Protein AF-A0A2W5QGF3-F1 (afdb_monomer_lite)

Radius of gyration: 24.93 Å; chains: 1; bounding box: 56×31×71 Å

Structure (mmCIF, N/CA/C/O backbone):
data_AF-A0A2W5QGF3-F1
#
_entry.id   AF-A0A2W5QGF3-F1
#
loop_
_atom_site.group_PDB
_atom_site.id
_atom_site.type_symbol
_atom_site.label_atom_id
_atom_site.label_alt_id
_atom_site.label_comp_id
_atom_site.label_asym_id
_atom_site.label_entity_id
_atom_site.label_seq_id
_atom_site.pdbx_PDB_ins_code
_atom_site.Cartn_x
_atom_site.Cartn_y
_atom_site.Cartn_z
_atom_site.occupancy
_atom_site.B_iso_or_equiv
_atom_site.auth_seq_id
_atom_site.auth_comp_id
_atom_site.auth_asym_id
_atom_site.auth_atom_id
_atom_site.pdbx_PDB_model_num
ATOM 1 N N . MET A 1 1 ? -20.749 2.859 4.542 1.00 49.81 1 MET A N 1
ATOM 2 C CA . MET A 1 1 ? -19.876 2.803 3.345 1.00 49.81 1 MET A CA 1
ATOM 3 C C . MET A 1 1 ? -20.102 1.475 2.641 1.00 49.81 1 MET A C 1
ATOM 5 O O . MET A 1 1 ? -20.161 0.468 3.343 1.00 49.81 1 MET A O 1
ATOM 9 N N . PRO A 1 2 ? -20.313 1.439 1.315 1.00 45.94 2 PRO A N 1
ATOM 10 C CA . PRO A 1 2 ? -20.684 0.204 0.634 1.00 45.94 2 PRO A CA 1
ATOM 11 C C . PRO A 1 2 ? -19.547 -0.813 0.780 1.00 45.94 2 PRO A C 1
ATOM 13 O O . PRO A 1 2 ? -18.404 -0.553 0.406 1.00 45.94 2 PRO A O 1
ATOM 16 N N . ARG A 1 3 ? -19.872 -1.977 1.354 1.00 59.06 3 ARG A N 1
ATOM 17 C CA . ARG A 1 3 ? -18.935 -3.071 1.671 1.00 59.06 3 ARG A CA 1
ATOM 18 C C . ARG A 1 3 ? -18.173 -3.604 0.441 1.00 59.06 3 ARG A C 1
ATOM 20 O O . ARG A 1 3 ? -17.190 -4.316 0.606 1.00 59.06 3 ARG A O 1
ATOM 27 N N . PHE A 1 4 ? -18.596 -3.222 -0.767 1.00 56.56 4 PHE A N 1
ATOM 28 C CA . PHE A 1 4 ? -18.073 -3.675 -2.057 1.00 56.56 4 PHE A CA 1
ATOM 29 C C . PHE A 1 4 ? -16.985 -2.786 -2.676 1.00 56.56 4 PHE A C 1
ATOM 31 O O . PHE A 1 4 ? -16.292 -3.253 -3.572 1.00 56.56 4 PHE A O 1
ATOM 38 N N . LEU A 1 5 ? -16.774 -1.547 -2.208 1.00 62.00 5 LEU A N 1
ATOM 39 C CA . LEU A 1 5 ? -15.698 -0.686 -2.737 1.00 62.00 5 LEU A CA 1
ATOM 40 C C . LEU A 1 5 ? -14.293 -1.307 -2.586 1.00 62.00 5 LEU A C 1
ATOM 42 O O . LEU A 1 5 ? -13.521 -1.271 -3.544 1.00 62.00 5 LEU A O 1
ATOM 46 N N . PRO A 1 6 ? -13.938 -1.915 -1.437 1.00 71.56 6 PRO A N 1
ATOM 47 C CA . PRO A 1 6 ? -12.595 -2.448 -1.261 1.00 71.56 6 PRO A CA 1
ATOM 48 C C . PRO A 1 6 ? -12.196 -3.630 -2.156 1.00 71.56 6 PRO A C 1
ATOM 50 O O . PRO A 1 6 ? -11.083 -3.596 -2.679 1.00 71.56 6 PRO A O 1
ATOM 53 N N . PRO A 1 7 ? -13.018 -4.687 -2.332 1.00 76.38 7 PRO A N 1
ATOM 54 C CA . PRO A 1 7 ? -12.642 -5.795 -3.207 1.00 76.38 7 PRO A CA 1
ATOM 55 C C . PRO A 1 7 ? -12.576 -5.367 -4.674 1.00 76.38 7 PRO A C 1
ATOM 57 O O . PRO A 1 7 ? -11.738 -5.872 -5.410 1.00 76.38 7 PRO A O 1
ATOM 60 N N . LEU A 1 8 ? -13.405 -4.407 -5.091 1.00 78.81 8 LEU A N 1
ATOM 61 C CA . LEU A 1 8 ? -13.427 -3.917 -6.468 1.00 78.81 8 LEU A CA 1
ATOM 62 C C . LEU A 1 8 ? -12.154 -3.127 -6.803 1.00 78.81 8 LEU A C 1
ATOM 64 O O . LEU A 1 8 ? -11.549 -3.358 -7.845 1.00 78.81 8 LEU A O 1
ATOM 68 N N . ALA A 1 9 ? -11.687 -2.279 -5.879 1.00 77.81 9 ALA A N 1
ATOM 69 C CA . ALA A 1 9 ? -10.395 -1.602 -6.001 1.00 77.81 9 ALA A CA 1
ATOM 70 C C . ALA A 1 9 ? -9.215 -2.593 -6.015 1.00 77.81 9 ALA A C 1
ATOM 72 O O . ALA A 1 9 ? -8.263 -2.407 -6.772 1.00 77.81 9 ALA A O 1
ATOM 73 N N . PHE A 1 10 ? -9.293 -3.667 -5.219 1.00 81.19 10 PHE A N 1
ATOM 74 C CA . PHE A 1 10 ? -8.274 -4.718 -5.215 1.00 81.19 10 PHE A CA 1
ATOM 75 C C . PHE A 1 10 ? -8.214 -5.483 -6.547 1.00 81.19 10 PHE A C 1
ATOM 77 O O . PHE A 1 10 ? -7.145 -5.669 -7.123 1.00 81.19 10 PHE A O 1
ATOM 84 N N . LEU A 1 11 ? -9.373 -5.890 -7.069 1.00 84.25 11 LEU A N 1
ATOM 85 C CA . LEU A 1 11 ? -9.471 -6.578 -8.357 1.00 84.25 11 LEU A CA 1
ATOM 86 C C . LEU A 1 11 ? -9.001 -5.693 -9.512 1.00 84.25 11 LEU A C 1
ATOM 88 O O . LEU A 1 11 ? -8.299 -6.179 -10.393 1.00 84.25 11 LEU A O 1
ATOM 92 N N . ALA A 1 12 ? -9.336 -4.400 -9.488 1.00 83.31 12 ALA A N 1
ATOM 93 C CA . ALA A 1 12 ? -8.858 -3.447 -10.482 1.00 83.31 12 ALA A CA 1
ATOM 94 C C . ALA A 1 12 ? -7.323 -3.345 -10.475 1.00 83.31 12 ALA A C 1
ATOM 96 O O . ALA A 1 12 ? -6.702 -3.442 -11.531 1.00 83.31 12 ALA A O 1
ATOM 97 N N . GLY A 1 13 ? -6.699 -3.225 -9.297 1.00 79.44 13 GLY A N 1
ATOM 98 C CA . GLY A 1 13 ? -5.237 -3.199 -9.192 1.00 79.44 13 GLY A CA 1
ATOM 99 C C . GLY A 1 13 ? -4.583 -4.500 -9.665 1.00 79.44 13 GLY A C 1
ATOM 100 O O . GLY A 1 13 ? -3.603 -4.466 -10.406 1.00 79.44 13 GLY A O 1
ATOM 101 N N . LEU A 1 14 ? -5.163 -5.652 -9.319 1.00 85.25 14 LEU A N 1
ATOM 102 C CA . LEU A 1 14 ? -4.660 -6.957 -9.752 1.00 85.25 14 LEU A CA 1
ATOM 103 C C . LEU A 1 14 ? -4.799 -7.161 -11.269 1.00 85.25 14 LEU A C 1
ATOM 105 O O . LEU A 1 14 ? -3.888 -7.698 -11.896 1.00 85.25 14 LEU A O 1
ATOM 109 N N . ALA A 1 15 ? -5.890 -6.678 -11.870 1.00 83.62 15 ALA A N 1
ATOM 110 C CA . ALA A 1 15 ? -6.090 -6.692 -13.317 1.00 83.62 15 ALA A CA 1
ATOM 111 C C . ALA A 1 15 ? -5.037 -5.846 -14.048 1.00 83.62 15 ALA A C 1
ATOM 113 O O . ALA A 1 15 ? -4.493 -6.293 -15.056 1.00 83.62 15 ALA A O 1
ATOM 114 N N . VAL A 1 16 ? -4.695 -4.667 -13.516 1.00 81.81 16 VAL A N 1
ATOM 115 C CA . VAL A 1 16 ? -3.623 -3.821 -14.068 1.00 81.81 16 VAL A CA 1
ATOM 116 C C . VAL A 1 16 ? -2.273 -4.535 -13.997 1.00 81.81 16 VAL A C 1
ATOM 118 O O . VAL A 1 16 ? -1.566 -4.594 -14.999 1.00 81.81 16 VAL A O 1
ATOM 121 N N . ILE A 1 17 ? -1.924 -5.129 -12.851 1.00 84.12 17 ILE A N 1
ATOM 122 C CA . ILE A 1 17 ? -0.662 -5.872 -12.691 1.00 84.12 17 ILE A CA 1
ATOM 123 C C . ILE A 1 17 ? -0.603 -7.069 -13.651 1.00 84.12 17 ILE A C 1
ATOM 125 O O . ILE A 1 17 ? 0.428 -7.295 -14.283 1.00 84.12 17 ILE A O 1
A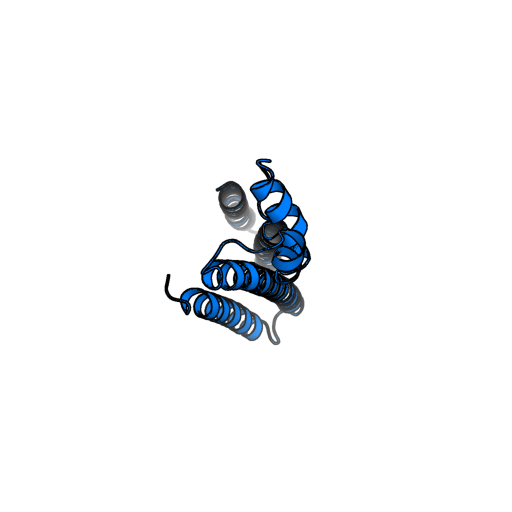TOM 129 N N . ALA A 1 18 ? -1.702 -7.813 -13.801 1.00 83.56 18 ALA A N 1
ATOM 130 C CA . ALA A 1 18 ? -1.781 -8.951 -14.714 1.00 83.56 18 ALA A CA 1
ATOM 131 C C . ALA A 1 18 ? -1.653 -8.525 -16.184 1.00 83.56 18 ALA A C 1
ATOM 133 O O . ALA A 1 18 ? -0.920 -9.160 -16.940 1.00 83.56 18 ALA A O 1
ATOM 134 N N . TRP A 1 19 ? -2.313 -7.431 -16.578 1.00 84.88 19 TRP A N 1
ATOM 135 C CA . TRP A 1 19 ? -2.214 -6.863 -17.924 1.00 84.88 19 TRP A CA 1
ATOM 136 C C . TRP A 1 19 ? -0.784 -6.426 -18.252 1.00 84.88 19 TRP A C 1
ATOM 138 O O . TRP A 1 19 ? -0.240 -6.785 -19.295 1.00 84.88 19 TRP A O 1
ATOM 148 N N . VAL A 1 20 ? -0.149 -5.693 -17.333 1.00 78.50 20 VAL A N 1
ATOM 149 C CA . VAL A 1 20 ? 1.246 -5.254 -17.472 1.00 78.50 20 VAL A CA 1
ATOM 150 C C . VAL A 1 20 ? 2.186 -6.458 -17.542 1.00 78.50 20 VAL A C 1
ATOM 152 O O . VAL A 1 20 ? 3.045 -6.511 -18.418 1.00 78.50 20 VAL A O 1
ATOM 155 N N . G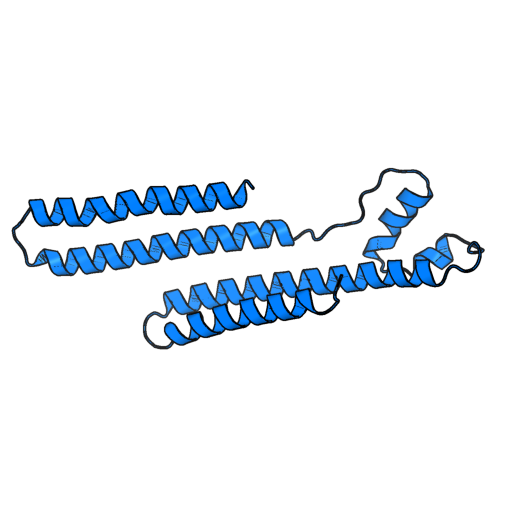LY A 1 21 ? 1.990 -7.455 -16.675 1.00 79.56 21 GLY A N 1
ATOM 156 C CA . GLY A 1 21 ? 2.756 -8.700 -16.697 1.00 79.56 21 GLY A CA 1
ATOM 157 C C . GLY A 1 21 ? 2.646 -9.419 -18.040 1.00 79.56 21 GLY A C 1
ATOM 158 O O . GLY A 1 21 ? 3.672 -9.768 -18.617 1.00 79.56 21 GLY A O 1
ATOM 159 N N . ALA A 1 22 ? 1.427 -9.561 -18.573 1.00 79.50 22 ALA A N 1
ATOM 160 C CA . ALA A 1 22 ? 1.170 -10.175 -19.875 1.00 79.50 22 ALA A CA 1
ATOM 161 C C . ALA A 1 22 ? 1.901 -9.466 -21.026 1.00 79.50 22 ALA A C 1
ATOM 163 O O . ALA A 1 22 ? 2.422 -10.137 -21.913 1.00 79.50 22 ALA A O 1
ATOM 164 N N . GLY A 1 23 ? 2.016 -8.135 -20.975 1.00 77.19 23 GLY A N 1
ATOM 165 C CA . GLY A 1 23 ? 2.783 -7.355 -21.952 1.00 77.19 23 GLY A CA 1
ATOM 166 C C . GLY A 1 23 ? 4.294 -7.632 -21.945 1.00 77.19 23 GLY A C 1
ATOM 167 O O . GLY A 1 23 ? 4.962 -7.412 -22.955 1.00 77.19 23 GLY A O 1
ATOM 168 N N . TYR A 1 24 ? 4.842 -8.145 -20.839 1.00 78.12 24 TYR A N 1
ATOM 169 C CA . TYR A 1 24 ? 6.267 -8.471 -20.707 1.00 78.12 24 TYR A CA 1
ATOM 170 C C . TYR A 1 24 ? 6.600 -9.953 -20.918 1.00 78.12 24 TYR A C 1
ATOM 172 O O . TYR A 1 24 ? 7.785 -10.309 -20.929 1.00 78.12 24 TYR A O 1
ATOM 180 N N . LEU A 1 25 ? 5.602 -10.828 -21.099 1.00 75.62 25 LEU A N 1
ATOM 181 C CA . LEU A 1 25 ? 5.854 -12.237 -21.403 1.00 75.62 25 LEU A CA 1
ATOM 182 C C . LEU A 1 25 ? 6.580 -12.357 -22.754 1.00 75.62 25 LEU A C 1
ATOM 184 O O . LEU A 1 25 ? 6.013 -12.098 -23.809 1.00 75.62 25 LEU A O 1
ATOM 188 N N . GLY A 1 26 ? 7.850 -12.768 -22.710 1.00 68.75 26 GLY A N 1
ATOM 189 C CA . GLY A 1 26 ? 8.662 -13.061 -23.897 1.00 68.75 26 GLY A CA 1
ATOM 190 C C . GLY A 1 26 ? 9.518 -11.909 -24.436 1.00 68.75 26 GLY A C 1
ATOM 191 O O . GLY A 1 26 ? 10.310 -12.148 -25.341 1.00 68.75 26 GLY A O 1
ATOM 192 N N . SER A 1 27 ? 9.422 -10.694 -23.881 1.00 72.75 27 SER A N 1
ATOM 193 C CA . SER A 1 27 ? 10.217 -9.533 -24.323 1.00 72.75 27 SER A CA 1
ATOM 194 C C . SER A 1 27 ? 11.357 -9.189 -23.359 1.00 72.75 27 SER A C 1
ATOM 196 O O . SER A 1 27 ? 12.524 -9.161 -23.750 1.00 72.75 27 SER A O 1
ATOM 198 N N . HIS A 1 28 ? 11.042 -8.968 -22.078 1.00 73.62 28 HIS A N 1
ATOM 199 C CA . HIS A 1 28 ? 11.998 -8.472 -21.086 1.00 73.62 28 HIS A CA 1
ATOM 200 C C . HIS A 1 28 ? 11.846 -9.177 -19.728 1.00 73.62 28 HIS A C 1
ATOM 202 O O . HIS A 1 28 ? 11.066 -8.758 -18.872 1.00 73.62 28 HIS A O 1
ATOM 208 N N . LEU A 1 29 ? 12.668 -10.212 -19.498 1.00 81.56 29 LEU A N 1
ATOM 209 C CA . LEU A 1 29 ? 12.720 -10.991 -18.244 1.00 81.56 29 LEU A CA 1
ATOM 210 C C . LEU A 1 29 ? 12.853 -10.116 -16.985 1.00 81.56 29 LEU A C 1
ATOM 212 O O . LEU A 1 29 ? 12.215 -10.395 -15.973 1.00 81.56 29 LEU A O 1
ATOM 216 N N . LEU A 1 30 ? 13.640 -9.036 -17.050 1.00 76.25 30 LEU A N 1
ATOM 217 C CA . LEU A 1 30 ? 13.841 -8.125 -15.919 1.00 76.25 30 LEU A CA 1
ATOM 218 C C . LEU A 1 30 ? 12.560 -7.353 -15.568 1.00 7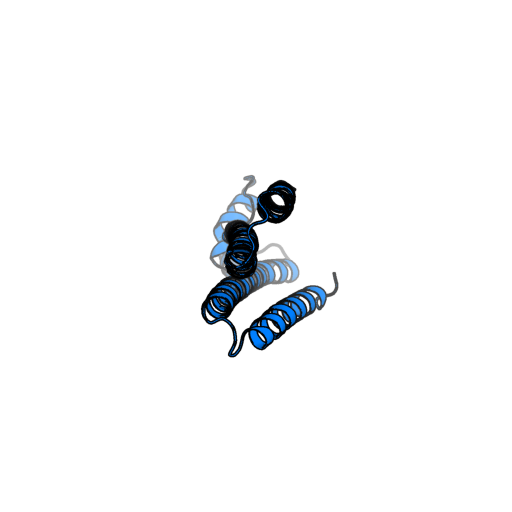6.25 30 LEU A C 1
ATOM 220 O O . LEU A 1 30 ? 12.202 -7.260 -14.395 1.00 76.25 30 LEU A O 1
ATOM 224 N N . ALA A 1 31 ? 11.835 -6.847 -16.570 1.00 75.44 31 ALA A N 1
ATOM 225 C CA . ALA A 1 31 ? 10.572 -6.139 -16.355 1.00 75.44 31 ALA A CA 1
ATOM 226 C C . ALA A 1 31 ? 9.502 -7.069 -15.760 1.00 75.44 31 ALA A C 1
ATOM 228 O O . ALA A 1 31 ? 8.760 -6.680 -14.853 1.00 75.44 31 ALA A O 1
ATOM 229 N N . LEU A 1 32 ? 9.479 -8.328 -16.205 1.00 80.75 32 LEU A N 1
ATOM 230 C CA . LEU A 1 32 ? 8.603 -9.357 -15.653 1.00 80.75 32 LEU A CA 1
ATOM 231 C C . LEU A 1 32 ? 8.951 -9.665 -14.186 1.00 80.75 32 LEU A C 1
ATOM 233 O O . LEU A 1 32 ? 8.052 -9.719 -13.348 1.00 80.75 32 LEU A O 1
ATOM 237 N N . ALA A 1 33 ? 10.240 -9.777 -13.845 1.00 82.81 33 ALA A N 1
ATOM 238 C CA . ALA A 1 33 ? 10.689 -9.977 -12.466 1.00 82.81 33 ALA A CA 1
ATOM 239 C C . ALA A 1 33 ? 10.265 -8.821 -11.541 1.00 82.81 33 ALA A C 1
ATOM 241 O O . ALA A 1 33 ? 9.703 -9.065 -10.474 1.00 82.81 33 ALA A O 1
ATOM 242 N N . VAL A 1 34 ? 10.455 -7.564 -11.962 1.00 79.94 34 VAL A N 1
ATOM 243 C CA . VAL A 1 34 ? 10.005 -6.386 -11.194 1.00 79.94 34 VAL A CA 1
ATOM 244 C C . VAL A 1 34 ? 8.483 -6.390 -11.021 1.00 79.94 34 VAL A C 1
ATOM 246 O O . VAL A 1 34 ? 7.989 -6.143 -9.923 1.00 79.94 34 VAL A O 1
ATOM 249 N N . THR A 1 35 ? 7.734 -6.741 -12.069 1.00 83.69 35 THR A N 1
ATOM 250 C CA . THR A 1 35 ? 6.266 -6.835 -12.011 1.00 83.69 35 THR A CA 1
ATOM 251 C C . THR A 1 35 ? 5.801 -7.906 -11.019 1.00 83.69 35 THR A C 1
ATOM 253 O O . THR A 1 35 ? 4.862 -7.670 -10.259 1.00 83.69 35 THR A O 1
ATOM 256 N N . LEU A 1 36 ? 6.483 -9.055 -10.951 1.00 86.12 36 LEU A N 1
ATOM 257 C CA . LEU A 1 36 ? 6.201 -10.097 -9.955 1.00 86.12 36 LEU A CA 1
ATOM 258 C C . LEU A 1 36 ? 6.487 -9.632 -8.523 1.00 86.12 36 LEU A C 1
ATOM 260 O O . LEU A 1 36 ? 5.714 -9.935 -7.616 1.00 86.12 36 LEU A O 1
ATOM 264 N N . VAL A 1 37 ? 7.560 -8.866 -8.315 1.00 86.19 37 VAL A N 1
ATOM 265 C CA . VAL A 1 37 ? 7.876 -8.279 -7.005 1.00 86.19 37 VAL A CA 1
ATOM 266 C C . VAL A 1 37 ? 6.783 -7.289 -6.583 1.00 86.19 37 VAL A C 1
ATOM 268 O O . VAL A 1 37 ? 6.283 -7.376 -5.461 1.00 86.19 37 VAL A O 1
ATOM 271 N N . ILE A 1 38 ? 6.343 -6.409 -7.492 1.00 83.38 38 ILE A N 1
ATOM 272 C CA . ILE A 1 38 ? 5.204 -5.500 -7.265 1.00 83.38 38 ILE A CA 1
ATOM 273 C C . ILE A 1 38 ? 3.948 -6.300 -6.891 1.00 83.38 38 ILE A C 1
ATOM 275 O O . ILE A 1 38 ? 3.287 -5.980 -5.902 1.00 83.38 38 ILE A O 1
ATOM 279 N N . ALA A 1 39 ? 3.642 -7.367 -7.638 1.00 86.56 39 ALA A N 1
ATOM 280 C CA . ALA A 1 39 ? 2.494 -8.233 -7.379 1.00 86.56 39 ALA A CA 1
ATOM 281 C C . ALA A 1 39 ? 2.551 -8.874 -5.982 1.00 86.56 39 ALA A C 1
ATOM 283 O O . ALA A 1 39 ? 1.550 -8.883 -5.264 1.00 86.56 39 ALA A O 1
ATOM 284 N N . ALA A 1 40 ? 3.722 -9.365 -5.568 1.00 87.56 40 ALA A N 1
ATOM 285 C CA . ALA A 1 40 ? 3.915 -9.974 -4.256 1.00 87.56 40 ALA A CA 1
ATOM 286 C C . ALA A 1 40 ? 3.660 -8.974 -3.114 1.00 87.56 40 ALA A C 1
ATOM 288 O O . ALA A 1 40 ? 2.909 -9.279 -2.184 1.00 87.56 40 ALA A O 1
ATOM 289 N N . PHE A 1 41 ? 4.217 -7.761 -3.203 1.00 86.44 41 PHE A N 1
ATOM 290 C CA . PHE A 1 41 ? 3.984 -6.711 -2.205 1.00 86.44 41 PHE A CA 1
ATOM 291 C C . PHE A 1 41 ? 2.531 -6.226 -2.189 1.00 86.44 41 PHE A C 1
ATOM 293 O O . PHE A 1 41 ? 1.973 -5.988 -1.116 1.00 86.44 41 PHE A O 1
ATOM 300 N N . TYR A 1 42 ? 1.888 -6.153 -3.356 1.00 83.62 42 TYR A N 1
ATOM 301 C CA . TYR A 1 42 ? 0.472 -5.815 -3.470 1.00 83.62 42 TYR A CA 1
ATOM 302 C C . TYR A 1 42 ? -0.426 -6.828 -2.743 1.00 83.62 42 TYR A C 1
ATOM 304 O O . TYR A 1 42 ? -1.286 -6.449 -1.943 1.00 83.62 42 TYR A O 1
ATOM 312 N N . VAL A 1 43 ? -0.189 -8.128 -2.957 1.00 86.00 43 VAL A N 1
ATOM 313 C CA . VAL A 1 43 ? -0.913 -9.204 -2.260 1.00 86.00 43 VAL A CA 1
ATOM 314 C C . VAL A 1 43 ? -0.625 -9.177 -0.758 1.00 86.00 43 VAL A C 1
ATOM 316 O O . VAL A 1 43 ? -1.547 -9.322 0.044 1.00 86.00 43 VAL A O 1
ATOM 319 N N . MET A 1 44 ? 0.625 -8.937 -0.356 1.00 85.75 44 MET A N 1
ATOM 320 C CA . MET A 1 44 ? 1.000 -8.841 1.057 1.00 85.75 44 MET A CA 1
ATOM 321 C C . MET A 1 44 ? 0.248 -7.710 1.778 1.00 85.75 44 MET A C 1
ATOM 323 O O . MET A 1 44 ? -0.284 -7.932 2.869 1.00 85.75 44 MET A O 1
ATOM 327 N N . GLY A 1 45 ? 0.113 -6.539 1.148 1.00 83.88 45 GLY A N 1
ATOM 328 C CA . GLY A 1 45 ? -0.680 -5.429 1.689 1.00 83.88 45 GLY A CA 1
ATOM 329 C C . GLY A 1 45 ? -2.172 -5.751 1.788 1.00 83.88 45 GLY A C 1
ATOM 330 O O . GLY A 1 45 ? -2.823 -5.426 2.783 1.00 83.88 45 GLY A O 1
ATOM 331 N N . ALA A 1 46 ? -2.721 -6.465 0.804 1.00 83.31 46 ALA A N 1
ATOM 332 C CA . ALA A 1 46 ? -4.114 -6.902 0.846 1.00 83.31 46 ALA A CA 1
ATOM 333 C C . ALA A 1 46 ? -4.385 -7.909 1.976 1.00 83.31 46 ALA A C 1
ATOM 335 O O . ALA A 1 46 ? -5.415 -7.814 2.650 1.00 83.31 46 ALA A O 1
ATOM 336 N N . LEU A 1 47 ? -3.456 -8.838 2.224 1.00 83.25 47 LEU A N 1
ATOM 337 C CA . LEU A 1 47 ? -3.543 -9.788 3.336 1.00 83.25 47 LEU A CA 1
ATOM 338 C C . LEU A 1 47 ? -3.489 -9.081 4.695 1.00 83.25 47 LEU A C 1
ATOM 340 O O . LEU A 1 47 ? -4.269 -9.419 5.588 1.00 83.25 47 LEU A O 1
ATOM 344 N N . GLU A 1 48 ? -2.618 -8.083 4.854 1.00 84.56 48 GLU A N 1
ATOM 345 C CA . GLU A 1 48 ? -2.566 -7.266 6.069 1.00 84.56 48 GLU A CA 1
ATOM 346 C C . GLU A 1 48 ? -3.900 -6.549 6.311 1.00 84.56 48 GLU A C 1
ATOM 348 O O . GLU A 1 48 ? -4.476 -6.646 7.399 1.00 84.56 48 GLU A O 1
ATOM 353 N N . LEU A 1 49 ? -4.437 -5.891 5.281 1.00 82.31 49 LEU A N 1
ATOM 354 C CA . LEU A 1 49 ? -5.708 -5.181 5.381 1.00 82.31 49 LEU A CA 1
ATOM 355 C C . LEU A 1 49 ? -6.869 -6.133 5.698 1.00 82.31 49 LEU A C 1
ATOM 357 O O . LEU A 1 49 ? -7.781 -5.776 6.449 1.00 82.31 49 LEU A O 1
ATOM 361 N N . HIS A 1 50 ? -6.837 -7.356 5.161 1.00 81.88 50 HIS A N 1
ATOM 362 C CA . HIS A 1 50 ? -7.824 -8.383 5.475 1.00 81.88 50 HIS A CA 1
ATOM 363 C C . HIS A 1 50 ? -7.756 -8.803 6.951 1.00 81.88 50 HIS A C 1
ATOM 365 O O . HIS A 1 50 ? -8.787 -8.812 7.625 1.00 81.88 50 HIS A O 1
ATOM 371 N N . ARG A 1 51 ? -6.553 -9.054 7.487 1.00 82.94 51 ARG A N 1
ATOM 372 C CA . ARG A 1 51 ? -6.344 -9.360 8.917 1.00 82.94 51 ARG A CA 1
ATOM 373 C C . ARG A 1 51 ? -6.798 -8.213 9.820 1.00 82.94 51 ARG A C 1
ATOM 375 O O . ARG A 1 51 ? -7.489 -8.443 10.811 1.00 82.94 51 ARG A O 1
ATOM 382 N N . PHE A 1 52 ? -6.481 -6.973 9.450 1.00 82.44 52 PHE A N 1
ATOM 383 C CA . PHE A 1 52 ? -6.915 -5.784 10.185 1.00 82.44 52 PHE A CA 1
ATOM 384 C C . PHE A 1 52 ? -8.447 -5.657 10.232 1.00 82.44 52 PHE A C 1
ATOM 386 O O . PHE A 1 52 ? -9.028 -5.354 11.280 1.00 82.44 52 PHE A O 1
ATOM 393 N N . ARG A 1 53 ? -9.128 -5.949 9.117 1.00 83.06 53 ARG A N 1
ATOM 394 C CA . ARG A 1 53 ? -10.597 -5.961 9.062 1.00 83.06 53 ARG A CA 1
ATOM 395 C C . ARG A 1 53 ? -11.209 -7.065 9.905 1.00 83.06 53 ARG A C 1
ATOM 397 O O . ARG A 1 53 ? -12.196 -6.794 10.577 1.00 83.06 53 ARG A O 1
ATOM 404 N N . GLN A 1 54 ? -10.637 -8.268 9.887 1.00 84.06 54 GLN A N 1
ATOM 405 C CA . GLN A 1 54 ? -11.097 -9.368 10.738 1.00 84.06 54 GLN A CA 1
ATOM 406 C C . GLN A 1 54 ? -11.006 -8.986 12.219 1.00 84.06 54 GLN A C 1
ATOM 408 O O . GLN A 1 54 ? -11.994 -9.107 12.938 1.00 84.06 54 GLN A O 1
ATOM 413 N N . ALA A 1 55 ? -9.871 -8.430 12.657 1.00 84.38 55 ALA A N 1
ATOM 414 C CA . ALA A 1 55 ? -9.719 -7.950 14.027 1.00 84.38 55 ALA A CA 1
ATOM 415 C C . ALA A 1 55 ? -10.773 -6.881 14.363 1.00 84.38 55 ALA A C 1
ATOM 417 O O . ALA A 1 55 ? -11.501 -7.013 15.345 1.00 84.38 55 ALA A O 1
ATOM 418 N N . THR A 1 56 ? -10.925 -5.863 13.514 1.00 84.88 56 THR A N 1
ATOM 419 C CA . THR A 1 56 ? -11.899 -4.780 13.737 1.00 84.88 56 THR A CA 1
ATOM 420 C C . THR A 1 56 ? -13.350 -5.281 13.737 1.00 84.88 56 THR A C 1
ATOM 422 O O . THR A 1 56 ? -14.180 -4.751 14.474 1.00 84.88 56 THR A O 1
ATOM 425 N N . ALA A 1 57 ? -13.662 -6.328 12.966 1.00 85.25 57 ALA A N 1
ATOM 426 C CA . ALA A 1 57 ? -14.980 -6.957 12.956 1.00 85.25 57 ALA A CA 1
ATOM 427 C C . ALA A 1 57 ? -15.317 -7.637 14.294 1.00 85.25 57 ALA A C 1
ATOM 429 O O . ALA A 1 57 ? -16.463 -7.565 14.726 1.00 85.25 57 ALA A O 1
ATOM 430 N N . THR A 1 58 ? -14.332 -8.227 14.988 1.00 86.12 58 THR A N 1
ATOM 431 C CA . THR A 1 58 ? -14.569 -8.778 16.340 1.00 86.12 58 THR A CA 1
ATOM 432 C C . THR A 1 58 ? -14.987 -7.687 17.321 1.00 86.12 58 THR A C 1
ATOM 434 O O . THR A 1 58 ? -15.919 -7.880 18.091 1.00 86.12 58 THR A O 1
ATOM 437 N N . LEU A 1 59 ? -14.372 -6.502 17.232 1.00 85.00 59 LEU A N 1
ATOM 438 C CA . LEU A 1 59 ? -14.733 -5.357 18.064 1.00 85.00 59 LEU A CA 1
ATOM 439 C C . LEU A 1 59 ? -16.117 -4.807 17.724 1.00 85.00 59 LEU A C 1
ATOM 441 O O . LEU A 1 59 ? -16.904 -4.553 18.631 1.00 85.00 59 LEU A O 1
ATOM 445 N N . SER A 1 60 ? -16.444 -4.642 16.440 1.00 86.12 60 SER A N 1
ATOM 446 C CA . SER A 1 60 ? -17.771 -4.151 16.055 1.00 86.12 60 SER A CA 1
ATOM 447 C C . SER A 1 60 ? -18.881 -5.122 16.458 1.00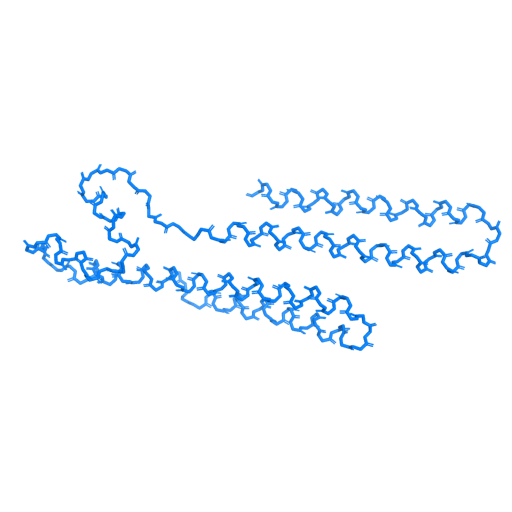 86.12 60 SER A C 1
ATOM 449 O O . SER A 1 60 ? -19.929 -4.678 16.918 1.00 86.12 60 SER A O 1
ATOM 451 N N . GLN A 1 61 ? -18.641 -6.430 16.345 1.00 86.81 61 GLN A N 1
ATOM 452 C CA . GLN A 1 61 ? -19.583 -7.460 16.770 1.00 86.81 61 GLN A CA 1
ATOM 453 C C . GLN A 1 61 ? -19.719 -7.515 18.298 1.00 86.81 61 GLN A C 1
ATOM 455 O O . GLN A 1 61 ? -20.838 -7.534 18.803 1.00 86.81 61 GLN A O 1
ATOM 460 N N . ALA A 1 62 ? -18.608 -7.477 19.039 1.00 85.38 62 ALA A N 1
ATOM 461 C CA . ALA A 1 62 ? -18.623 -7.470 20.501 1.00 85.38 62 ALA A CA 1
ATOM 462 C C . ALA A 1 62 ? -19.336 -6.236 21.072 1.00 85.38 62 ALA A C 1
ATOM 464 O O . ALA A 1 62 ? -20.037 -6.350 22.073 1.00 85.38 62 ALA A O 1
ATOM 465 N N . VAL A 1 63 ? -19.198 -5.073 20.424 1.00 86.00 63 VAL A N 1
ATOM 466 C CA . VAL A 1 63 ? -19.920 -3.848 20.800 1.00 86.00 63 VAL A CA 1
ATOM 467 C C . VAL A 1 63 ? -21.395 -3.912 20.402 1.00 86.00 63 VAL A C 1
ATOM 469 O O . VAL A 1 63 ? -22.245 -3.517 21.189 1.00 86.00 63 VAL A O 1
ATOM 472 N N . ALA A 1 64 ? -21.727 -4.436 19.220 1.00 85.81 64 ALA A N 1
ATOM 473 C CA . ALA A 1 64 ? -23.121 -4.566 18.784 1.00 85.81 64 ALA A CA 1
ATOM 474 C C . ALA A 1 64 ? -23.935 -5.542 19.654 1.00 85.81 64 ALA A C 1
ATOM 476 O O . ALA A 1 64 ? -25.139 -5.364 19.810 1.00 85.81 64 ALA A O 1
ATOM 477 N N . ASN A 1 65 ? -23.276 -6.549 20.232 1.00 84.06 65 ASN A N 1
ATOM 478 C CA . ASN A 1 65 ? -23.902 -7.544 21.102 1.00 84.06 65 ASN A CA 1
ATOM 479 C C . ASN A 1 65 ? -24.031 -7.090 22.570 1.00 84.06 65 ASN A C 1
ATOM 481 O O . ASN A 1 65 ? -24.633 -7.802 23.375 1.00 84.06 65 ASN A O 1
ATOM 485 N N . LEU A 1 66 ? -23.486 -5.925 22.941 1.00 82.69 66 LEU A N 1
ATOM 486 C CA . LEU A 1 66 ? -23.635 -5.360 24.284 1.00 82.69 66 LEU A CA 1
ATOM 487 C C . LEU A 1 66 ? -25.032 -4.740 24.448 1.00 82.69 66 LEU A C 1
ATOM 489 O O . LEU A 1 66 ? -25.230 -3.549 24.230 1.00 82.69 66 LEU A O 1
ATOM 493 N N . GLY A 1 67 ? -26.007 -5.561 24.844 1.00 71.25 67 GLY A N 1
ATOM 494 C CA . GLY A 1 67 ? -27.336 -5.092 25.265 1.00 71.25 67 GLY A CA 1
ATOM 495 C C . GLY A 1 67 ? -27.387 -4.613 26.723 1.00 71.25 67 GLY A C 1
ATOM 496 O O . GLY A 1 67 ? -28.213 -3.777 27.078 1.00 71.25 67 GLY A O 1
ATOM 497 N N . THR A 1 68 ? -26.483 -5.112 27.566 1.00 72.31 68 THR A N 1
ATOM 498 C CA . THR A 1 68 ? -26.336 -4.757 28.986 1.00 72.31 68 THR A CA 1
ATOM 499 C C . THR A 1 68 ? -24.854 -4.636 29.341 1.00 72.31 68 THR A C 1
ATOM 501 O O . THR A 1 68 ? -24.027 -5.257 28.666 1.00 72.31 68 THR A O 1
ATOM 504 N N . PRO A 1 69 ? -24.491 -3.874 30.394 1.00 72.81 69 PRO A N 1
ATOM 505 C CA . PRO A 1 69 ? -23.116 -3.816 30.876 1.00 72.81 69 PRO A CA 1
ATOM 506 C C . PRO A 1 69 ? -22.584 -5.233 31.138 1.00 72.81 69 PRO A C 1
ATOM 508 O O . PRO A 1 69 ? -23.284 -6.027 31.775 1.00 72.81 69 PRO A O 1
ATOM 511 N N . PRO A 1 70 ? -21.386 -5.581 30.641 1.00 77.38 70 PRO A N 1
ATOM 512 C CA . PRO A 1 70 ? -20.830 -6.904 30.863 1.00 77.38 70 PRO A CA 1
ATOM 513 C C . PRO A 1 70 ? -20.510 -7.075 32.351 1.00 77.38 70 PRO A C 1
ATOM 515 O O . PRO A 1 70 ? -20.008 -6.154 32.994 1.00 77.38 70 PRO A O 1
ATOM 518 N N . ALA A 1 71 ? -20.800 -8.261 32.894 1.00 78.06 71 ALA A N 1
ATOM 519 C CA . ALA A 1 71 ? -20.573 -8.571 34.307 1.00 78.06 71 ALA A CA 1
ATOM 520 C C . ALA A 1 71 ? -19.088 -8.481 34.696 1.00 78.06 71 ALA A C 1
ATOM 522 O O . ALA A 1 71 ? -18.760 -8.147 35.833 1.00 78.06 71 ALA A O 1
ATOM 523 N N . SER A 1 72 ? -18.189 -8.737 33.742 1.00 85.31 72 SER A N 1
ATOM 524 C CA . SER A 1 72 ? -16.759 -8.537 33.911 1.00 85.31 72 SER A CA 1
ATOM 525 C C . SER A 1 72 ? -16.132 -7.992 32.621 1.00 85.31 72 SER A C 1
ATOM 527 O O . SER A 1 72 ? -16.489 -8.368 31.501 1.00 85.31 72 SER A O 1
ATOM 529 N N . LEU A 1 73 ? -15.184 -7.069 32.784 1.00 84.12 73 LEU A N 1
ATOM 530 C CA . LEU A 1 73 ? -14.399 -6.533 31.676 1.00 84.12 73 LEU A CA 1
ATOM 531 C C . LEU A 1 73 ? -13.461 -7.586 31.043 1.00 84.12 73 LEU A C 1
ATOM 533 O O . LEU A 1 73 ? -13.381 -7.612 29.814 1.00 84.12 73 LEU A O 1
ATOM 537 N N . PRO A 1 74 ? -12.762 -8.450 31.813 1.00 86.69 74 PRO A N 1
ATOM 538 C CA . PRO A 1 74 ? -11.886 -9.475 31.245 1.00 86.69 74 PRO A CA 1
ATOM 539 C C . PRO A 1 74 ? -12.618 -10.454 30.323 1.00 86.69 74 PRO A C 1
ATOM 541 O O . PRO A 1 74 ? -12.154 -10.655 29.203 1.00 86.69 74 PRO A O 1
ATOM 544 N N . ASP A 1 75 ? -13.783 -10.970 30.727 1.00 87.50 75 ASP A N 1
ATOM 545 C CA . ASP A 1 75 ? -14.528 -11.959 29.930 1.00 87.50 75 ASP A CA 1
ATOM 546 C C . ASP A 1 75 ? -15.018 -11.346 28.613 1.00 87.50 75 ASP A C 1
ATOM 548 O O . ASP A 1 75 ? -14.985 -11.975 27.555 1.00 87.50 75 ASP A O 1
ATOM 552 N N . TRP A 1 76 ? -15.414 -10.069 28.643 1.00 88.69 76 TRP A N 1
ATOM 553 C CA . TRP A 1 76 ? -15.769 -9.355 27.421 1.00 88.69 76 TRP A CA 1
ATOM 554 C C . TRP A 1 76 ? -14.552 -9.140 26.507 1.00 88.69 76 TRP A C 1
ATOM 556 O O . TRP A 1 76 ? -14.655 -9.329 25.294 1.00 88.69 76 TRP A O 1
ATOM 566 N N . LEU A 1 77 ? -13.379 -8.809 27.060 1.00 87.38 77 LEU A N 1
ATOM 567 C CA . LEU A 1 77 ? -12.145 -8.655 26.279 1.00 87.38 77 LEU A CA 1
ATOM 568 C C . LEU A 1 77 ? -11.695 -9.968 25.619 1.00 87.38 77 LEU A C 1
ATOM 570 O O . LEU A 1 77 ? -11.065 -9.920 24.561 1.00 87.38 77 LEU A O 1
ATOM 574 N N . GLU A 1 78 ? -12.017 -11.133 26.182 1.00 88.38 78 GLU A N 1
ATOM 575 C CA . GLU A 1 78 ? -11.697 -12.425 25.560 1.00 88.38 78 GLU A CA 1
ATOM 576 C C . GLU A 1 78 ? -12.418 -12.644 24.225 1.00 88.38 78 GLU A C 1
ATOM 578 O O . GLU A 1 78 ? -11.849 -13.271 23.326 1.00 88.38 78 GLU A O 1
ATOM 583 N N . THR A 1 79 ? -13.603 -12.046 24.048 1.00 85.88 79 THR A N 1
ATOM 584 C CA . THR A 1 79 ? -14.361 -12.086 22.783 1.00 85.88 79 THR A CA 1
ATOM 585 C C . THR A 1 79 ? -13.685 -11.308 21.649 1.00 85.88 79 THR A C 1
ATOM 587 O O . THR A 1 79 ? -13.970 -11.534 20.472 1.00 85.88 79 THR A O 1
ATOM 590 N N . LEU A 1 80 ? -12.759 -10.405 21.986 1.00 86.06 80 LEU A N 1
ATOM 591 C CA . LEU A 1 80 ? -12.012 -9.608 21.022 1.00 86.06 80 LEU A CA 1
ATOM 592 C C . LEU A 1 80 ? -10.775 -10.350 20.521 1.00 86.06 80 LEU A C 1
ATOM 594 O O . LEU A 1 80 ? -10.126 -11.114 21.247 1.00 86.06 80 LEU A O 1
ATOM 598 N N . HIS A 1 81 ? -10.378 -10.029 19.289 1.00 85.50 81 HIS A N 1
ATOM 599 C CA . HIS A 1 81 ? -9.113 -10.490 18.732 1.00 85.50 81 HIS A CA 1
ATOM 600 C C . HIS A 1 81 ? -7.929 -10.109 19.656 1.00 85.50 81 HIS A C 1
ATOM 602 O O . HIS A 1 81 ? -7.868 -8.958 20.105 1.00 85.50 81 HIS A O 1
ATOM 608 N N . PRO A 1 82 ? -6.957 -11.013 19.914 1.00 84.88 82 PRO A N 1
ATOM 609 C CA . PRO A 1 82 ? -5.857 -10.785 20.859 1.00 84.88 82 PRO A CA 1
ATOM 610 C C . PRO A 1 82 ? -5.078 -9.483 20.642 1.00 84.88 82 PRO A C 1
ATOM 612 O O . PRO A 1 82 ? -4.673 -8.842 21.606 1.00 84.88 82 PRO A O 1
ATOM 615 N N . SER A 1 83 ? -4.924 -9.049 19.385 1.00 84.00 83 SER A N 1
ATOM 616 C CA . SER A 1 83 ? -4.237 -7.792 19.051 1.00 84.00 83 SER A CA 1
ATOM 617 C C . SER A 1 83 ? -4.961 -6.531 19.538 1.00 84.00 83 SER A C 1
ATOM 619 O O . SER A 1 83 ? -4.323 -5.496 19.703 1.00 84.00 83 SER A O 1
ATOM 621 N N . LEU A 1 84 ? -6.278 -6.592 19.765 1.00 83.19 84 LEU A N 1
ATOM 622 C CA . LEU A 1 84 ? -7.090 -5.447 20.184 1.00 83.19 84 LEU A CA 1
ATOM 623 C C . LEU A 1 84 ? -7.267 -5.362 21.700 1.00 83.19 84 LEU A C 1
ATOM 625 O O . LEU A 1 84 ? -7.486 -4.266 22.212 1.00 83.19 84 LEU A O 1
ATOM 629 N N . ARG A 1 85 ? -7.146 -6.482 22.426 1.00 86.81 85 ARG A N 1
ATOM 630 C CA . ARG A 1 85 ? -7.429 -6.543 23.872 1.00 86.81 85 ARG A CA 1
ATOM 631 C C . ARG A 1 85 ? -6.654 -5.497 24.685 1.00 86.81 85 ARG A C 1
ATOM 633 O O . ARG A 1 85 ? -7.300 -4.789 25.455 1.00 86.81 85 ARG A O 1
ATOM 640 N N . PRO A 1 86 ? -5.325 -5.318 24.507 1.00 85.94 86 PRO A N 1
ATOM 641 C CA . PRO A 1 86 ? -4.571 -4.344 25.295 1.00 85.94 86 PRO A CA 1
ATOM 642 C C . PRO A 1 86 ? -5.001 -2.903 25.000 1.00 85.94 86 PRO A C 1
ATOM 644 O O . PRO A 1 86 ? -5.240 -2.128 25.919 1.00 85.94 86 PRO A O 1
ATOM 647 N N . ALA A 1 87 ? -5.170 -2.549 23.722 1.00 85.25 87 ALA A N 1
ATOM 648 C CA . ALA A 1 87 ? -5.557 -1.197 23.319 1.00 85.25 87 ALA A CA 1
ATOM 649 C C . ALA A 1 87 ? -6.982 -0.836 23.769 1.00 85.25 87 ALA A C 1
ATOM 651 O O . ALA A 1 87 ? -7.235 0.294 24.190 1.00 85.25 87 ALA A O 1
ATOM 652 N N . VAL A 1 88 ? -7.912 -1.794 23.706 1.00 85.12 88 VAL A N 1
ATOM 653 C CA . VAL A 1 88 ? -9.298 -1.603 24.153 1.00 85.12 88 VAL A CA 1
ATOM 654 C C . VAL A 1 88 ? -9.368 -1.496 25.675 1.00 85.12 88 VAL A C 1
ATOM 656 O O . VAL A 1 88 ? -10.034 -0.594 26.179 1.00 85.12 88 VAL A O 1
ATOM 659 N N . ARG A 1 89 ? -8.628 -2.338 26.407 1.00 87.44 89 ARG A N 1
ATOM 660 C CA . ARG A 1 89 ? -8.522 -2.252 27.869 1.00 87.44 89 ARG A CA 1
ATOM 661 C C . ARG A 1 89 ? -8.037 -0.875 28.323 1.00 87.44 89 ARG A C 1
ATOM 663 O O . ARG A 1 89 ? -8.709 -0.240 29.125 1.00 87.44 89 ARG A O 1
ATOM 670 N N . LEU A 1 90 ? -6.932 -0.388 27.752 1.00 86.75 90 LEU A N 1
ATOM 671 C CA . LEU A 1 90 ? -6.370 0.923 28.094 1.00 86.75 90 LEU A CA 1
ATOM 672 C C . LEU A 1 90 ? -7.363 2.061 27.827 1.00 86.75 90 LEU A C 1
ATOM 674 O O . LEU A 1 90 ? -7.469 2.979 28.635 1.00 86.75 90 LEU A O 1
ATOM 678 N N . ARG A 1 91 ? -8.142 1.986 26.739 1.00 85.25 91 ARG A N 1
ATOM 679 C CA . ARG A 1 91 ? -9.199 2.972 26.465 1.00 85.25 91 ARG A CA 1
ATOM 680 C C . ARG A 1 91 ? -10.332 2.947 27.481 1.00 85.25 91 ARG A C 1
ATOM 682 O O . ARG A 1 91 ? -10.829 4.010 27.836 1.00 85.25 91 ARG A O 1
ATOM 689 N N . ILE A 1 92 ? -10.747 1.762 27.923 1.00 85.62 92 ILE A N 1
ATOM 690 C CA . ILE A 1 92 ? -11.807 1.612 28.930 1.00 85.62 92 ILE A CA 1
ATOM 691 C C . ILE A 1 92 ? -11.320 2.112 30.295 1.00 85.62 92 ILE A C 1
ATOM 693 O O . ILE A 1 92 ? -12.069 2.769 31.008 1.00 85.62 92 ILE A O 1
ATOM 697 N N . GLU A 1 93 ? -10.045 1.896 30.614 1.00 87.00 93 GLU A N 1
ATOM 698 C CA . GLU A 1 93 ? -9.377 2.418 31.815 1.00 87.00 93 GLU A CA 1
ATOM 699 C C . GLU A 1 93 ? -9.079 3.936 31.740 1.00 87.00 93 GLU A C 1
ATOM 701 O O . GLU A 1 93 ? -8.442 4.490 32.633 1.00 87.00 93 GLU A O 1
ATOM 706 N N . GLY A 1 94 ? -9.536 4.634 30.692 1.00 80.56 94 GLY A N 1
ATOM 707 C CA . GLY A 1 94 ? -9.397 6.087 30.544 1.00 80.56 94 GLY A CA 1
ATOM 708 C C . GLY A 1 94 ? -8.050 6.554 29.984 1.00 80.56 94 GLY A C 1
ATOM 709 O O . GLY A 1 94 ? -7.804 7.758 29.890 1.00 80.56 94 GLY A O 1
ATOM 710 N N . GLN A 1 95 ? -7.179 5.635 29.565 1.00 82.12 95 GLN A N 1
ATOM 711 C CA . GLN A 1 95 ? -5.913 5.978 28.926 1.00 82.12 95 GLN A CA 1
ATOM 712 C C . GLN A 1 95 ? -6.109 6.265 27.432 1.00 82.12 95 GLN A C 1
ATOM 714 O O . GLN A 1 95 ? -6.849 5.585 26.714 1.00 82.12 95 GLN A O 1
ATOM 719 N N . ARG A 1 96 ? -5.396 7.273 26.918 1.00 72.06 96 ARG A N 1
ATOM 720 C CA . ARG A 1 96 ? -5.383 7.598 25.485 1.00 72.06 96 ARG A CA 1
ATOM 721 C C . ARG A 1 96 ? -4.498 6.611 24.721 1.00 72.06 96 ARG A C 1
ATOM 723 O O . ARG A 1 96 ? -3.381 6.937 24.342 1.00 72.06 96 ARG A O 1
ATOM 730 N N . ALA A 1 97 ? -5.008 5.409 24.474 1.00 74.31 97 ALA A N 1
ATOM 731 C CA . ALA A 1 97 ? -4.373 4.448 23.576 1.00 74.31 97 ALA A CA 1
ATOM 732 C C . ALA A 1 97 ? -4.938 4.580 22.152 1.00 74.31 97 ALA A C 1
ATOM 734 O O . ALA A 1 97 ? -6.156 4.621 21.944 1.00 74.31 97 ALA A O 1
ATOM 735 N N . ALA A 1 98 ? -4.067 4.638 21.146 1.00 72.62 98 ALA A N 1
ATOM 736 C CA . ALA A 1 98 ? -4.486 4.444 19.762 1.00 72.62 98 ALA A CA 1
ATOM 737 C C . ALA A 1 98 ? -4.857 2.966 19.551 1.00 72.62 98 ALA A C 1
ATOM 739 O O . ALA A 1 98 ? -4.213 2.074 20.100 1.00 72.62 98 ALA A O 1
ATOM 740 N N . LEU A 1 99 ? -5.902 2.699 18.762 1.00 73.12 99 LEU A N 1
ATOM 741 C CA . LEU A 1 99 ? -6.117 1.342 18.258 1.00 73.12 99 LEU A CA 1
ATOM 742 C C . LEU A 1 99 ? -4.938 0.984 17.341 1.00 73.12 99 LEU A C 1
ATOM 744 O O . LEU A 1 99 ? -4.469 1.865 16.615 1.00 73.12 99 LEU A O 1
ATOM 748 N N . PRO A 1 100 ? -4.464 -0.270 17.352 1.00 73.94 100 PRO A N 1
ATOM 749 C CA . PRO A 1 100 ? -3.380 -0.684 16.473 1.00 73.94 100 PRO A CA 1
ATOM 750 C C . PRO A 1 100 ? -3.827 -0.506 15.021 1.00 73.94 100 PRO A C 1
ATOM 752 O O . PRO A 1 100 ? -4.795 -1.133 14.606 1.00 73.94 100 PRO A O 1
ATOM 755 N N . GLY A 1 101 ? -3.168 0.381 14.275 1.00 75.00 101 GLY A N 1
ATOM 756 C CA . GLY A 1 101 ? -3.391 0.552 12.839 1.00 75.00 101 GLY A CA 1
ATOM 757 C C . GLY A 1 101 ? -2.615 -0.482 12.010 1.00 75.00 101 GLY A C 1
ATOM 758 O O . GLY A 1 101 ? -1.783 -1.206 12.563 1.00 75.00 101 GLY A O 1
ATOM 759 N N . PRO A 1 102 ? -2.856 -0.556 10.689 1.00 75.50 102 PRO A N 1
ATOM 760 C CA . PRO A 1 102 ? -2.020 -1.337 9.778 1.00 75.50 102 PRO A CA 1
ATOM 761 C C . PRO A 1 102 ? -0.571 -0.835 9.846 1.00 75.50 102 PRO A C 1
ATOM 763 O O . PRO A 1 102 ? -0.303 0.327 9.539 1.00 75.50 102 PRO A O 1
ATOM 766 N N . ALA A 1 103 ? 0.353 -1.683 10.292 1.00 76.31 103 ALA A N 1
ATOM 767 C CA . ALA A 1 103 ? 1.734 -1.286 10.560 1.00 76.31 103 ALA A CA 1
ATOM 768 C C . ALA A 1 103 ? 2.622 -1.377 9.310 1.00 76.31 103 ALA A C 1
ATOM 770 O O . ALA A 1 103 ? 3.545 -0.583 9.169 1.00 76.31 103 ALA A O 1
ATOM 771 N N . MET A 1 104 ? 2.344 -2.315 8.399 1.00 72.62 104 MET A N 1
ATOM 772 C CA . MET A 1 104 ? 3.127 -2.561 7.181 1.00 72.62 104 MET A CA 1
ATOM 773 C C . MET A 1 104 ? 2.643 -1.740 5.990 1.00 72.62 104 MET A C 1
ATOM 775 O O . MET A 1 104 ? 3.422 -1.478 5.079 1.00 72.62 104 MET A O 1
ATOM 779 N N . THR A 1 105 ? 1.393 -1.282 5.996 1.00 78.25 105 THR A N 1
ATOM 780 C CA . THR A 1 105 ? 0.806 -0.533 4.876 1.00 78.25 105 THR A CA 1
ATOM 781 C C . THR A 1 105 ? 1.628 0.704 4.469 1.00 78.25 105 THR A C 1
ATOM 783 O O . THR A 1 105 ? 1.871 0.853 3.270 1.00 78.25 105 THR A O 1
ATOM 786 N N . PRO A 1 106 ? 2.138 1.550 5.391 1.00 78.38 106 PRO A N 1
ATOM 787 C CA . PRO A 1 106 ? 2.988 2.686 5.018 1.00 78.38 106 PRO A CA 1
ATOM 788 C C . PRO A 1 106 ? 4.313 2.253 4.376 1.00 78.38 106 PRO A C 1
ATOM 790 O O . PRO A 1 106 ? 4.754 2.847 3.394 1.00 78.38 106 PRO A O 1
ATOM 793 N N . TYR A 1 107 ? 4.930 1.184 4.887 1.00 80.38 107 TYR A N 1
ATOM 794 C CA . TYR A 1 107 ? 6.185 0.656 4.348 1.00 80.38 107 TYR A CA 1
ATOM 795 C C . TYR A 1 107 ? 5.993 0.028 2.969 1.00 80.38 107 TYR A C 1
ATOM 797 O O . TYR A 1 107 ? 6.802 0.255 2.074 1.00 80.38 107 TYR A O 1
ATOM 805 N N . LEU A 1 108 ? 4.904 -0.720 2.775 1.00 80.38 108 LEU A N 1
ATOM 806 C CA . LEU A 1 108 ? 4.546 -1.311 1.488 1.00 80.38 108 LEU A CA 1
ATOM 807 C C . LEU A 1 108 ? 4.234 -0.233 0.450 1.00 80.38 108 LEU A C 1
ATOM 809 O O . LEU A 1 108 ? 4.688 -0.346 -0.685 1.00 80.38 108 LEU A O 1
ATOM 813 N N . ALA A 1 109 ? 3.518 0.827 0.837 1.00 80.62 109 ALA A N 1
ATOM 814 C CA . ALA A 1 109 ? 3.266 1.969 -0.034 1.00 80.62 109 ALA A CA 1
ATOM 815 C C . ALA A 1 109 ? 4.578 2.653 -0.446 1.00 80.62 109 ALA A C 1
ATOM 817 O O . ALA A 1 109 ? 4.832 2.814 -1.638 1.00 80.62 109 ALA A O 1
ATOM 818 N N . GLY A 1 110 ? 5.452 2.973 0.515 1.00 78.06 110 GLY A N 1
ATOM 819 C CA . GLY A 1 110 ? 6.756 3.579 0.231 1.00 78.06 110 GLY A CA 1
ATOM 820 C C . GLY A 1 110 ? 7.642 2.701 -0.657 1.00 78.06 110 GLY A C 1
ATOM 821 O O . GLY A 1 110 ? 8.252 3.192 -1.606 1.00 78.06 110 GLY A O 1
ATOM 822 N N . LEU A 1 111 ? 7.666 1.391 -0.405 1.00 81.06 111 LEU A N 1
ATOM 823 C CA . LEU A 1 111 ? 8.435 0.436 -1.200 1.00 81.06 111 LEU A CA 1
ATOM 824 C C . LEU A 1 111 ? 7.895 0.317 -2.628 1.00 81.06 111 LEU A C 1
ATOM 826 O O . LEU A 1 111 ? 8.682 0.317 -3.572 1.00 81.06 111 LEU A O 1
ATOM 830 N N . LEU A 1 112 ? 6.572 0.257 -2.805 1.00 80.56 112 LEU A N 1
ATOM 831 C CA . LEU A 1 112 ? 5.940 0.224 -4.125 1.00 80.56 112 LEU A CA 1
ATOM 832 C C . LEU A 1 112 ? 6.218 1.504 -4.920 1.00 80.56 112 LEU A C 1
ATOM 834 O O . LEU A 1 112 ? 6.504 1.422 -6.114 1.00 80.56 112 LEU A O 1
ATOM 838 N N . VAL A 1 113 ? 6.199 2.671 -4.268 1.00 81.56 113 VAL A N 1
ATOM 839 C CA . VAL A 1 113 ? 6.560 3.939 -4.920 1.00 81.56 113 VAL A CA 1
ATOM 840 C C . VAL A 1 113 ? 8.027 3.937 -5.341 1.00 81.56 113 VAL A C 1
ATOM 842 O O . VAL A 1 113 ? 8.335 4.256 -6.490 1.00 81.56 113 VAL A O 1
ATOM 845 N N . LEU A 1 114 ? 8.934 3.533 -4.450 1.00 79.69 114 LEU A N 1
ATOM 846 C CA . LEU A 1 114 ? 10.361 3.460 -4.759 1.00 79.69 114 LEU A CA 1
ATOM 847 C C . LEU A 1 114 ? 10.642 2.476 -5.903 1.00 79.69 114 LEU A C 1
ATOM 849 O O . LEU A 1 114 ? 11.447 2.764 -6.788 1.00 79.69 114 LEU A O 1
ATOM 853 N N . LEU A 1 115 ? 9.927 1.351 -5.932 1.00 79.12 115 LEU A N 1
ATOM 854 C CA . LEU A 1 115 ? 10.019 0.364 -7.001 1.00 79.12 115 LEU A CA 1
ATOM 855 C C . LEU A 1 115 ? 9.472 0.903 -8.335 1.00 79.12 115 LEU A C 1
ATOM 857 O O . LEU A 1 115 ? 10.064 0.648 -9.383 1.00 79.12 115 LEU A O 1
ATOM 861 N N . GLY A 1 116 ? 8.402 1.704 -8.308 1.00 76.31 116 GLY A N 1
ATOM 862 C CA . GLY A 1 116 ? 7.878 2.409 -9.484 1.00 76.31 116 GLY A CA 1
ATOM 863 C C . GLY A 1 116 ? 8.849 3.458 -10.042 1.00 76.31 116 GLY A C 1
ATOM 864 O O . GLY A 1 116 ? 9.076 3.518 -11.255 1.00 76.31 116 GLY A O 1
ATOM 865 N N . MET A 1 117 ? 9.493 4.235 -9.163 1.00 80.75 117 MET A N 1
ATOM 866 C CA . MET A 1 117 ? 10.561 5.164 -9.558 1.00 80.75 117 MET A CA 1
ATOM 867 C C . MET A 1 117 ? 11.745 4.424 -10.183 1.00 80.75 117 MET A C 1
ATOM 869 O O . MET A 1 117 ? 12.234 4.820 -11.242 1.00 80.75 117 MET A O 1
ATOM 873 N N . LEU A 1 118 ? 12.176 3.319 -9.567 1.00 75.88 118 LEU A N 1
ATOM 874 C CA . LEU A 1 118 ? 13.257 2.485 -10.085 1.00 75.88 118 LEU A CA 1
ATOM 875 C C . LEU A 1 118 ? 12.910 1.908 -11.466 1.00 75.88 118 LEU A C 1
ATOM 877 O O . LEU A 1 118 ? 13.750 1.927 -12.362 1.00 75.88 118 LEU A O 1
ATOM 881 N N . GLY A 1 119 ? 11.671 1.449 -11.665 1.00 74.06 119 GLY A N 1
ATOM 882 C CA . GLY A 1 119 ? 11.193 0.963 -12.962 1.00 74.06 119 GLY A CA 1
ATOM 883 C C . GLY A 1 119 ? 11.254 2.035 -14.053 1.00 74.06 119 GLY A C 1
ATOM 884 O O . GLY A 1 119 ? 11.751 1.774 -15.149 1.00 74.06 119 GLY A O 1
ATOM 885 N N . THR A 1 120 ? 10.831 3.260 -13.732 1.00 76.62 120 THR A N 1
ATOM 886 C CA . THR A 1 120 ? 10.906 4.405 -14.656 1.00 76.62 120 THR A CA 1
ATOM 887 C C . THR A 1 120 ? 12.354 4.747 -15.006 1.00 76.62 120 THR A C 1
ATOM 889 O O . THR A 1 120 ? 12.684 4.959 -16.174 1.00 76.62 120 THR A O 1
ATOM 892 N N . PHE A 1 121 ? 13.238 4.738 -14.007 1.00 72.06 121 PHE A N 1
ATOM 893 C CA . PHE A 1 121 ? 14.668 4.957 -14.194 1.00 72.06 121 PHE A CA 1
ATOM 894 C C . PHE A 1 121 ? 15.290 3.902 -15.123 1.00 72.06 121 PHE A C 1
ATOM 896 O O . PHE A 1 121 ? 15.936 4.254 -16.111 1.00 72.06 121 PHE A O 1
ATOM 903 N N . LEU A 1 122 ? 15.040 2.613 -14.866 1.00 68.62 122 LEU A N 1
ATOM 904 C CA . LEU A 1 122 ? 15.539 1.518 -15.705 1.00 68.62 122 LEU A CA 1
ATOM 905 C C . LEU A 1 122 ? 15.013 1.606 -17.143 1.00 68.62 122 LEU A C 1
ATOM 907 O O . LEU A 1 122 ? 15.791 1.428 -18.081 1.00 68.62 122 LEU A O 1
ATOM 911 N N . GLY A 1 123 ? 13.726 1.913 -17.332 1.00 72.06 123 GLY A N 1
ATOM 912 C CA . GLY A 1 123 ? 13.137 2.089 -18.663 1.00 72.06 123 GLY A CA 1
ATOM 913 C C . GLY A 1 123 ? 13.833 3.190 -19.467 1.00 72.06 123 GLY A C 1
ATOM 914 O O . GLY A 1 123 ? 14.131 3.015 -20.652 1.00 72.06 123 GLY A O 1
ATOM 915 N N . MET A 1 124 ? 14.186 4.295 -18.808 1.00 78.19 124 MET A N 1
ATOM 916 C CA . MET A 1 124 ? 14.974 5.361 -19.425 1.00 78.19 124 MET A CA 1
ATOM 917 C C . MET A 1 124 ? 16.395 4.922 -19.773 1.00 78.19 124 MET A C 1
ATOM 919 O O . MET A 1 124 ? 16.846 5.207 -20.878 1.00 78.19 124 MET A O 1
ATOM 923 N N . VAL A 1 125 ? 17.091 4.204 -18.886 1.00 71.38 125 VAL A N 1
ATOM 924 C CA . VAL A 1 125 ? 18.444 3.685 -19.166 1.00 71.38 125 VAL A CA 1
ATOM 925 C C . VAL A 1 125 ? 18.438 2.763 -20.390 1.00 71.38 125 VAL A C 1
ATOM 927 O O . VAL A 1 125 ? 19.309 2.875 -21.253 1.00 71.38 125 VAL A O 1
ATOM 930 N N . VAL A 1 126 ? 17.434 1.892 -20.517 1.00 72.50 126 VAL A N 1
ATOM 931 C CA . VAL A 1 126 ? 17.271 1.026 -21.697 1.00 72.50 126 VAL A CA 1
ATOM 932 C C . VAL A 1 126 ? 17.002 1.853 -22.958 1.00 72.50 126 VAL A C 1
ATOM 934 O O . VAL A 1 126 ? 17.625 1.609 -23.990 1.00 72.50 126 VAL A O 1
ATOM 937 N N . THR A 1 127 ? 16.136 2.866 -22.872 1.00 75.81 127 THR A N 1
ATOM 938 C CA . THR A 1 127 ? 15.822 3.761 -24.000 1.00 75.81 127 THR A CA 1
ATOM 939 C C . THR A 1 127 ? 17.050 4.556 -24.453 1.00 75.81 127 THR A C 1
ATOM 941 O O . THR A 1 127 ? 17.311 4.674 -25.651 1.00 75.81 127 THR A O 1
ATOM 944 N N . LEU A 1 128 ? 17.846 5.055 -23.504 1.00 73.75 128 LEU A N 1
ATOM 945 C CA . LEU A 1 128 ? 19.104 5.758 -23.757 1.00 73.75 128 LEU A CA 1
ATOM 946 C C . LEU A 1 128 ? 20.137 4.849 -24.425 1.00 73.75 128 LEU A C 1
ATOM 948 O O . LEU A 1 128 ? 20.743 5.257 -25.411 1.00 73.75 128 LEU A O 1
ATOM 952 N N . ASN A 1 129 ? 20.295 3.610 -23.950 1.00 68.12 129 ASN A N 1
ATOM 953 C CA . ASN A 1 129 ? 21.174 2.628 -24.588 1.00 68.12 129 ASN A CA 1
ATOM 954 C C . ASN A 1 129 ? 20.721 2.292 -26.015 1.00 68.12 129 ASN A C 1
ATOM 956 O O . ASN A 1 129 ? 21.553 2.233 -26.917 1.00 68.12 129 ASN A O 1
ATOM 960 N N . GLY A 1 130 ? 19.415 2.123 -26.245 1.00 70.38 130 GLY A N 1
ATOM 961 C CA . GLY A 1 130 ? 18.869 1.879 -27.585 1.00 70.38 130 GLY A CA 1
ATOM 962 C C . GLY A 1 130 ? 19.089 3.058 -28.536 1.00 70.38 130 GLY A C 1
ATOM 963 O O . GLY A 1 130 ? 19.500 2.872 -29.679 1.00 70.38 130 GLY A O 1
ATOM 964 N N . THR A 1 131 ? 18.896 4.281 -28.040 1.00 72.69 131 THR A N 1
ATOM 965 C CA . THR A 1 131 ? 19.128 5.515 -28.805 1.00 72.69 131 THR A CA 1
ATOM 966 C C . THR A 1 131 ? 20.618 5.711 -29.095 1.00 72.69 131 THR A C 1
ATOM 968 O O . THR A 1 131 ? 20.989 6.028 -30.221 1.00 72.69 131 THR A O 1
ATOM 971 N N . GLY A 1 132 ? 21.491 5.451 -28.117 1.00 67.31 132 GLY A N 1
ATOM 972 C CA . GLY A 1 132 ? 22.945 5.483 -28.281 1.00 67.31 132 GLY A CA 1
ATOM 973 C C . GLY A 1 132 ? 23.453 4.449 -29.287 1.00 67.31 132 GLY A C 1
ATOM 974 O O . GLY A 1 132 ? 24.292 4.778 -30.119 1.00 67.31 132 GLY A O 1
ATOM 975 N N . ALA A 1 133 ? 22.899 3.233 -29.282 1.00 66.12 133 ALA A N 1
ATOM 976 C CA . ALA A 1 133 ? 23.211 2.210 -30.280 1.00 66.12 133 ALA A CA 1
ATOM 977 C C . ALA A 1 133 ? 22.766 2.621 -31.696 1.00 66.12 133 ALA A C 1
ATOM 979 O O . ALA A 1 133 ? 23.497 2.385 -32.655 1.00 66.12 133 ALA A O 1
ATOM 980 N N . ALA A 1 134 ? 21.611 3.282 -31.830 1.00 66.69 134 ALA A N 1
ATOM 981 C CA . ALA A 1 134 ? 21.145 3.827 -33.107 1.00 66.69 134 ALA A CA 1
ATOM 982 C C . ALA A 1 134 ? 22.006 5.010 -33.598 1.00 66.69 134 ALA A C 1
ATOM 984 O O . ALA A 1 134 ? 22.250 5.150 -34.794 1.00 66.69 134 ALA A O 1
ATOM 985 N N . LEU A 1 135 ? 22.506 5.840 -32.676 1.00 63.84 135 LEU A N 1
ATOM 986 C CA . LEU A 1 135 ? 23.356 7.001 -32.966 1.00 63.84 135 LEU A CA 1
ATOM 987 C C . LEU A 1 135 ? 24.828 6.647 -33.196 1.00 63.84 135 LEU A C 1
ATOM 989 O O . LEU A 1 135 ? 25.513 7.416 -33.860 1.00 63.84 135 LEU A O 1
ATOM 993 N N . ALA A 1 136 ? 25.317 5.498 -32.717 1.00 59.66 136 ALA A N 1
ATOM 994 C CA . ALA A 1 136 ? 26.706 5.057 -32.900 1.00 59.66 136 ALA A CA 1
ATOM 995 C C . ALA A 1 136 ? 27.124 4.922 -34.382 1.00 59.66 136 ALA A C 1
ATOM 997 O O . ALA A 1 136 ? 28.315 4.910 -34.682 1.00 59.66 136 ALA A O 1
ATOM 998 N N . GLY A 1 137 ? 26.160 4.864 -35.310 1.00 60.59 137 GLY A N 1
ATOM 999 C CA . GLY A 1 137 ? 26.389 4.928 -36.758 1.00 60.59 137 GLY A CA 1
ATOM 1000 C C . GLY A 1 137 ? 26.392 6.338 -37.372 1.00 60.59 137 GLY A C 1
ATOM 1001 O O . GLY A 1 137 ? 26.557 6.456 -38.583 1.00 60.59 137 GLY A O 1
ATOM 1002 N N . THR A 1 138 ? 26.198 7.404 -36.586 1.00 56.25 138 THR A N 1
ATOM 1003 C CA . THR A 1 138 ? 25.981 8.781 -37.075 1.00 56.25 138 THR A CA 1
ATOM 1004 C C . THR A 1 138 ? 27.070 9.724 -36.547 1.00 56.25 138 THR A C 1
ATOM 1006 O O . THR A 1 138 ? 27.307 9.799 -35.347 1.00 56.25 138 THR A O 1
ATOM 1009 N N . THR A 1 139 ? 27.730 10.487 -37.422 1.00 59.22 139 THR A N 1
ATOM 1010 C CA . THR A 1 139 ? 28.830 11.420 -37.081 1.00 59.22 139 THR A CA 1
ATOM 1011 C C . THR A 1 139 ? 28.374 12.787 -36.548 1.00 59.22 139 THR A C 1
ATOM 1013 O O . THR A 1 139 ? 29.201 13.670 -36.319 1.00 59.22 139 THR A O 1
ATOM 1016 N N . ASP A 1 140 ? 27.072 12.985 -36.327 1.00 66.25 140 ASP A N 1
ATOM 1017 C CA . ASP A 1 140 ? 26.510 14.266 -35.894 1.00 66.25 140 ASP A CA 1
ATOM 1018 C C . ASP A 1 140 ? 26.510 14.415 -34.357 1.00 66.25 140 ASP A C 1
ATOM 1020 O O . ASP A 1 140 ? 25.655 13.893 -33.633 1.00 66.25 140 ASP A O 1
ATOM 1024 N N . LEU A 1 141 ? 27.483 15.176 -33.848 1.00 60.91 141 LEU A N 1
ATOM 1025 C CA . LEU A 1 141 ? 27.629 15.531 -32.430 1.00 60.91 141 LEU A CA 1
ATOM 1026 C C . LEU A 1 141 ? 26.421 16.301 -31.861 1.00 60.91 141 LEU A C 1
ATOM 1028 O O . LEU A 1 141 ? 26.155 16.239 -30.656 1.00 60.91 141 LEU A O 1
ATOM 1032 N N . GLN A 1 142 ? 25.667 17.010 -32.703 1.00 61.09 142 GLN A N 1
ATOM 1033 C CA . GLN A 1 142 ? 24.514 17.809 -32.288 1.00 61.09 142 GLN A CA 1
ATOM 1034 C C . GLN A 1 142 ? 23.264 16.933 -32.093 1.00 61.09 142 GLN A C 1
ATOM 1036 O O . GLN A 1 142 ? 22.480 17.159 -31.159 1.00 61.09 142 GLN A O 1
ATOM 1041 N N . ALA A 1 143 ? 23.137 15.867 -32.890 1.00 60.88 143 ALA A N 1
ATOM 1042 C CA . ALA A 1 143 ? 22.140 14.812 -32.703 1.00 60.88 143 ALA A CA 1
ATOM 1043 C C . ALA A 1 143 ? 22.367 14.036 -31.390 1.00 60.88 143 ALA A C 1
ATOM 1045 O O . ALA A 1 143 ? 21.421 13.805 -30.639 1.00 60.88 143 ALA A O 1
ATOM 1046 N N . MET A 1 144 ? 23.621 13.732 -31.031 1.00 57.44 144 MET A N 1
ATOM 1047 C CA . MET A 1 144 ? 23.938 13.097 -29.740 1.00 57.44 144 MET A CA 1
ATOM 1048 C C . MET A 1 144 ? 23.575 13.977 -28.532 1.00 57.44 144 MET A C 1
ATOM 1050 O O . MET A 1 144 ? 22.972 13.499 -27.570 1.00 57.44 144 MET A O 1
ATOM 1054 N N . ARG A 1 145 ? 23.890 15.279 -28.567 1.00 63.94 145 ARG A N 1
ATOM 1055 C CA . ARG A 1 145 ? 23.590 16.199 -27.453 1.00 63.94 145 ARG A CA 1
ATOM 1056 C C . ARG A 1 145 ? 22.086 16.400 -27.239 1.00 63.94 145 ARG A C 1
ATOM 1058 O O . ARG A 1 145 ? 21.622 16.462 -26.099 1.00 63.94 145 ARG A O 1
ATOM 1065 N N . SER A 1 146 ? 21.323 16.518 -28.323 1.00 62.28 146 SER A N 1
ATOM 1066 C CA . SER A 1 146 ? 19.867 16.687 -28.252 1.00 62.28 146 SER A CA 1
ATOM 1067 C C . SER A 1 146 ? 19.171 15.406 -27.781 1.00 62.28 146 SER A C 1
ATOM 1069 O O . SER A 1 146 ? 18.339 15.481 -26.876 1.00 62.28 146 SER A O 1
ATOM 1071 N N . ALA A 1 147 ? 19.596 14.236 -28.272 1.00 61.62 147 ALA A N 1
ATOM 1072 C CA . ALA A 1 147 ? 19.058 12.937 -27.865 1.00 61.62 147 ALA A CA 1
ATOM 1073 C C . ALA A 1 147 ? 19.286 12.610 -26.376 1.00 61.62 147 ALA A C 1
ATOM 1075 O O . ALA A 1 147 ? 18.450 11.957 -25.755 1.00 61.62 147 ALA A O 1
ATOM 1076 N N . LEU A 1 148 ? 20.385 13.089 -25.780 1.00 64.25 148 LEU A N 1
ATOM 1077 C CA . LEU A 1 148 ? 20.710 12.840 -24.369 1.00 64.25 148 LEU A CA 1
ATOM 1078 C C . LEU A 1 148 ? 20.075 13.845 -23.392 1.00 64.25 148 LEU A C 1
ATOM 1080 O O . LEU A 1 148 ? 19.880 13.515 -22.225 1.00 64.25 148 LEU A O 1
ATOM 1084 N N . SER A 1 149 ? 19.735 15.063 -23.828 1.00 64.81 149 SER A N 1
ATOM 1085 C CA . SER A 1 149 ? 19.230 16.114 -22.921 1.00 64.81 149 SER A CA 1
ATOM 1086 C C . SER A 1 149 ? 17.737 15.994 -22.590 1.00 64.81 149 SER A C 1
ATOM 1088 O O . SER A 1 149 ? 17.327 16.318 -21.474 1.00 64.81 149 SER A O 1
ATOM 1090 N N . GLN A 1 150 ? 16.933 15.477 -23.522 1.00 64.62 150 GLN A N 1
ATOM 1091 C CA . GLN A 1 150 ? 15.493 15.255 -23.344 1.00 64.62 150 GLN A CA 1
ATOM 1092 C C . GLN A 1 150 ? 15.172 14.225 -22.235 1.00 64.62 150 GLN A C 1
ATOM 1094 O O . GLN A 1 150 ? 14.381 14.544 -21.343 1.00 64.62 150 GLN A O 1
ATOM 1099 N N . PRO A 1 151 ? 15.812 13.037 -22.186 1.00 64.75 151 PRO A N 1
ATOM 1100 C CA . PRO A 1 151 ? 15.556 12.055 -21.128 1.00 64.75 151 PRO A CA 1
ATOM 1101 C C . PRO A 1 151 ? 15.986 12.547 -19.741 1.00 64.75 151 PRO A C 1
ATOM 1103 O O . PRO A 1 151 ? 15.285 12.327 -18.758 1.00 64.75 151 PRO A O 1
ATOM 1106 N N . VAL A 1 152 ? 17.101 13.282 -19.651 1.00 68.19 152 VAL A N 1
ATOM 1107 C CA . VAL A 1 152 ? 17.601 13.828 -18.377 1.00 68.19 152 VAL A CA 1
ATOM 1108 C C . VAL A 1 152 ? 16.621 14.842 -17.772 1.00 68.19 152 VAL A C 1
ATOM 1110 O O . VAL A 1 152 ? 16.407 14.834 -16.561 1.00 68.19 152 VAL A O 1
ATOM 1113 N N . GLN A 1 153 ? 15.970 15.674 -18.595 1.00 64.50 153 GLN A N 1
ATOM 1114 C CA . GLN A 1 153 ? 14.916 16.584 -18.121 1.00 64.50 153 GLN A CA 1
ATOM 1115 C C . GLN A 1 153 ? 13.662 15.831 -17.651 1.00 64.50 153 GLN A C 1
ATOM 1117 O O . GLN A 1 153 ? 13.099 16.172 -16.609 1.00 64.50 153 GLN A O 1
ATOM 1122 N N . GLY A 1 154 ? 13.257 14.775 -18.365 1.00 65.19 154 GLY A N 1
ATOM 1123 C CA . GLY A 1 154 ? 12.138 13.917 -17.958 1.00 65.19 154 GLY A CA 1
ATOM 1124 C C . GLY A 1 154 ? 12.374 13.206 -16.619 1.00 65.19 154 GLY A C 1
ATOM 1125 O O . GLY A 1 154 ? 11.442 13.033 -15.832 1.00 65.19 154 GLY A O 1
ATOM 1126 N N . LEU A 1 155 ? 13.630 12.868 -16.316 1.00 68.81 155 LEU A N 1
ATOM 1127 C CA . LEU A 1 155 ? 14.044 12.204 -15.078 1.00 68.81 155 LEU A CA 1
ATOM 1128 C C . LEU A 1 155 ? 13.790 13.068 -13.837 1.00 68.81 155 LEU A C 1
ATOM 1130 O O . LEU A 1 155 ? 13.216 12.578 -12.867 1.00 68.81 155 LEU A O 1
ATOM 1134 N N . GLY A 1 156 ? 14.122 14.361 -13.885 1.00 67.69 156 GLY A N 1
ATOM 1135 C CA . GLY A 1 156 ? 13.860 15.285 -12.775 1.00 67.69 156 GLY A CA 1
ATOM 1136 C C . GLY A 1 156 ? 12.368 15.443 -12.458 1.00 67.69 156 GLY A C 1
ATOM 1137 O O . GLY A 1 156 ? 11.980 15.463 -11.290 1.00 67.69 156 GLY A O 1
ATOM 1138 N N . LEU A 1 157 ? 11.518 15.487 -13.490 1.00 67.00 157 LEU A N 1
ATOM 1139 C CA . LEU A 1 157 ? 10.065 15.610 -13.337 1.00 67.00 157 LEU A CA 1
ATOM 1140 C C . LEU A 1 157 ? 9.432 14.323 -12.778 1.00 67.00 157 LEU A C 1
ATOM 1142 O O . LEU A 1 157 ? 8.598 14.380 -11.872 1.00 67.00 157 LEU A O 1
ATOM 1146 N N . ALA A 1 158 ? 9.849 13.157 -13.282 1.00 69.25 158 ALA A N 1
ATOM 1147 C CA . ALA A 1 158 ? 9.359 11.861 -12.812 1.00 69.25 158 ALA A CA 1
ATOM 1148 C C . ALA A 1 158 ? 9.756 11.591 -11.348 1.00 69.25 158 ALA A C 1
ATOM 1150 O O . ALA A 1 158 ? 8.918 11.187 -10.546 1.00 69.25 158 ALA A O 1
ATOM 1151 N N . PHE A 1 159 ? 11.002 11.895 -10.964 1.00 68.62 159 PHE A N 1
ATOM 1152 C CA . PHE A 1 159 ? 11.431 11.796 -9.564 1.00 68.62 159 PHE A CA 1
ATOM 1153 C C . PHE A 1 159 ? 10.701 12.801 -8.663 1.00 68.62 159 PHE A C 1
ATOM 1155 O O . PHE A 1 159 ? 10.222 12.427 -7.593 1.00 68.62 159 PHE A O 1
ATOM 1162 N N . GLY A 1 160 ? 10.572 14.061 -9.095 1.00 68.19 160 GLY A N 1
ATOM 1163 C CA . GLY A 1 160 ? 9.905 15.106 -8.313 1.00 68.19 160 GLY A CA 1
ATOM 1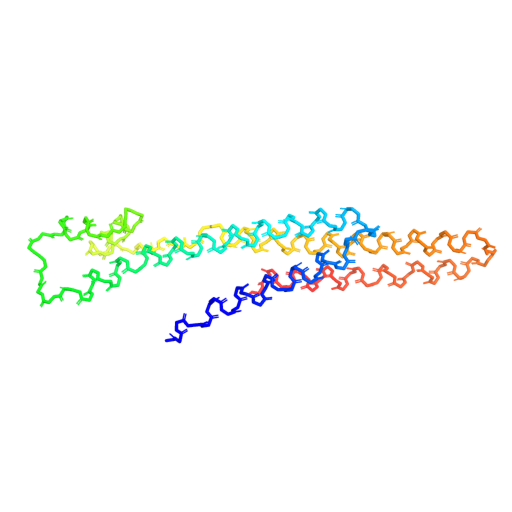164 C C . GLY A 1 160 ? 8.431 14.800 -8.033 1.00 68.19 160 GLY A C 1
ATOM 1165 O O . GLY A 1 160 ? 7.971 14.965 -6.905 1.00 68.19 160 GLY A O 1
ATOM 1166 N N . THR A 1 161 ? 7.703 14.289 -9.030 1.00 69.50 161 THR A N 1
ATOM 1167 C CA . THR A 1 161 ? 6.293 13.890 -8.869 1.00 69.50 161 THR A CA 1
ATOM 1168 C C . THR A 1 161 ? 6.125 12.661 -7.972 1.00 69.50 161 THR A C 1
ATOM 1170 O O . THR A 1 161 ? 5.204 12.642 -7.155 1.00 69.50 161 THR A O 1
ATOM 1173 N N . SER A 1 162 ? 7.028 11.674 -8.025 1.00 68.44 162 SER A N 1
ATOM 1174 C CA . SER A 1 162 ? 6.992 10.549 -7.079 1.00 68.44 162 SER A CA 1
ATOM 1175 C C . SER A 1 162 ? 7.318 10.955 -5.638 1.00 68.44 162 SER A C 1
ATOM 1177 O O . SER A 1 162 ? 6.649 10.472 -4.729 1.00 68.44 162 SER A O 1
ATOM 1179 N N . VAL A 1 163 ? 8.283 11.854 -5.401 1.00 65.81 163 VAL A N 1
ATOM 1180 C CA . VAL A 1 163 ? 8.585 12.358 -4.042 1.00 65.81 163 VAL A CA 1
ATOM 1181 C C . VAL A 1 163 ? 7.419 13.179 -3.489 1.00 65.81 163 VAL A C 1
ATOM 1183 O O . VAL A 1 163 ? 7.026 12.980 -2.340 1.00 65.81 163 VAL A O 1
ATOM 1186 N N . ALA A 1 164 ? 6.820 14.046 -4.311 1.00 66.38 164 ALA A N 1
ATOM 1187 C CA . ALA A 1 164 ? 5.628 14.800 -3.928 1.00 66.38 164 ALA A CA 1
ATOM 1188 C C . ALA A 1 164 ? 4.452 13.876 -3.561 1.00 66.38 164 ALA A C 1
ATOM 1190 O O . ALA A 1 164 ? 3.743 14.151 -2.599 1.00 66.38 164 ALA A O 1
ATOM 1191 N N . GLY A 1 165 ? 4.282 12.755 -4.272 1.00 64.94 165 GLY A N 1
ATOM 1192 C CA . GLY A 1 165 ? 3.251 11.757 -3.975 1.00 64.94 165 GLY A CA 1
ATOM 1193 C C . GLY A 1 165 ? 3.461 10.971 -2.674 1.00 64.94 165 GLY A C 1
ATOM 1194 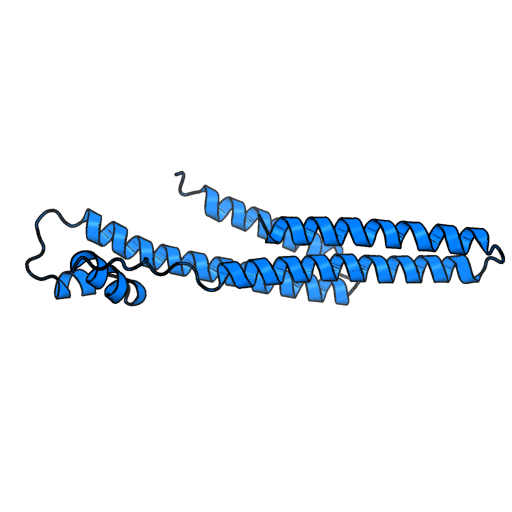O O . GLY A 1 165 ? 2.485 10.506 -2.102 1.00 64.94 165 GLY A O 1
ATOM 1195 N N . VAL A 1 166 ? 4.699 10.826 -2.186 1.00 64.50 166 VAL A N 1
ATOM 1196 C CA . VAL A 1 166 ? 4.990 10.193 -0.878 1.00 64.50 166 VAL A CA 1
ATOM 1197 C C . VAL A 1 166 ? 4.774 11.167 0.285 1.00 64.50 166 VAL A C 1
ATOM 1199 O O . VAL A 1 166 ? 4.506 10.735 1.402 1.00 64.50 166 VAL A O 1
ATOM 1202 N N . ALA A 1 167 ? 4.918 12.471 0.037 1.00 59.72 167 ALA A N 1
ATOM 1203 C CA . ALA A 1 167 ? 4.804 13.514 1.056 1.00 59.72 167 ALA A CA 1
ATOM 1204 C C . ALA A 1 167 ? 3.363 14.011 1.305 1.00 59.72 167 ALA A C 1
ATOM 1206 O O . ALA A 1 167 ? 3.159 14.775 2.249 1.00 59.72 167 ALA A O 1
ATOM 1207 N N . ALA A 1 168 ? 2.400 13.621 0.462 1.00 53.16 168 ALA A N 1
ATOM 1208 C CA . ALA A 1 168 ? 0.983 13.994 0.544 1.00 53.16 168 ALA A CA 1
ATOM 1209 C C . ALA A 1 168 ? 0.158 12.966 1.334 1.00 53.16 168 ALA A C 1
ATOM 1211 O O . ALA A 1 168 ? -0.745 13.402 2.083 1.00 53.16 168 ALA A O 1
#

Secondary structure (DSSP, 8-state):
--TTHHHHHHHHHHHHHHHHHHHHTTT-HHHHHHHHHHHHHHHHHHHHHHHHHHHHHHHHHHHHT-SS--S-HHHHHHTS-TTTHHHHHHHHTT--PPP---SSHHHHHHHHHHHHHHHHHHHHHHHHHHHHHHHTT---HHHHHHHHHHHHHHHHHHHHHHHHHHH-

pLDDT: mean 76.2, std 9.24, range [45.94, 88.69]

Sequence (168 aa):
MPRFLPPLAFLAGLAVIAWVGAGYLGSHLLALAVTLVIAAFYVMGALELHRFRQATATLSQAVANLGTPPASLPDWLETLHPSLRPAVRLRIEGQRAALPGPAMTPYLAGLLVLLGMLGTFLGMVVTLNGTGAALAGTTDLQAMRSALSQPVQGLGLAFGTSVAGVAA

Organism: Variovorax paradoxus (NCBI:txid34073)

Foldseek 3Di:
DPPPPVVVVLVVVVVVLVVQLVVPVPPDPVSNVLSVVLVVLSVVLVVLVVVVVVQVVLVVVLVVPPPDDDPDPVVSLVSGDPQQSVQVVCVVVVHPGDGDDRPCNLVSVVVSLVSVLVVLVVVLVVVLVVLCVVCVPPPDPPSNVVSVPVSVVVNVVSVVVSVVVSVD